Protein AF-A0A4Q3SNS5-F1 (afdb_monomer_lite)

Secondary structure (DSSP, 8-state):
--EEEEEPP-SSSTTGGGHHHHHHHHHHHHHHHTTTSEEEEEE-HHHHHHHHHHHHHTT--GGGEEEEE---S----------

Foldseek 3Di:
DWEWEWEQDDPPAPCNVPNVVVNVVVLVVQQVCLVPAQYEYEYAPVCCVVSVVVNVVVVRPCVSYHYDHDPDNPPPGDRPGTD

Sequence (83 aa):
MQKIFLTWPHKNTQWDWQLDDVVQLHEALVSVICDFADVVIAIPEIEIVNVRSRLAAMDVPLEYVYFYPVDSNDISFKIAGVI

pLDDT: mean 76.67, std 15.2, range [38.94, 90.75]

Radius of gyration: 12.0 Å; chains: 1; bounding box: 30×29×27 Å

Structure (mmCIF, N/CA/C/O backbone):
data_AF-A0A4Q3SNS5-F1
#
_entry.id   AF-A0A4Q3SNS5-F1
#
loop_
_atom_site.group_PDB
_atom_site.id
_atom_site.type_symbol
_atom_site.label_atom_id
_atom_site.label_alt_id
_atom_site.label_comp_id
_atom_site.label_asym_id
_atom_site.label_entity_id
_atom_site.label_seq_id
_atom_site.pdbx_PDB_ins_code
_atom_site.Cartn_x
_atom_site.Cartn_y
_atom_site.Cartn_z
_atom_site.occupancy
_atom_site.B_iso_or_equiv
_atom_site.auth_seq_id
_atom_site.auth_comp_id
_atom_site.auth_asym_id
_atom_site.auth_atom_id
_atom_site.pdbx_PDB_model_num
ATOM 1 N N . MET A 1 1 ? -9.647 14.476 9.337 1.00 54.56 1 MET A N 1
ATOM 2 C CA . MET A 1 1 ? -9.348 13.067 9.013 1.00 54.56 1 MET A CA 1
ATOM 3 C C . MET A 1 1 ? -8.011 13.094 8.298 1.00 54.56 1 MET A C 1
ATOM 5 O O . MET A 1 1 ? -7.929 13.779 7.288 1.00 54.56 1 MET A O 1
ATOM 9 N N . GLN A 1 2 ? -6.955 12.553 8.906 1.00 69.94 2 GLN A N 1
ATOM 10 C CA . GLN A 1 2 ? -5.597 12.638 8.356 1.00 69.94 2 GLN A CA 1
ATOM 11 C C . GLN A 1 2 ? -5.422 11.580 7.267 1.00 69.94 2 GLN A C 1
ATOM 13 O O . GLN A 1 2 ? -5.943 10.476 7.406 1.00 69.94 2 GLN A O 1
ATOM 18 N N . LYS A 1 3 ? -4.708 11.929 6.195 1.00 77.56 3 LYS A N 1
ATOM 19 C CA . LYS A 1 3 ? -4.377 11.013 5.101 1.00 77.56 3 LYS A CA 1
ATOM 20 C C . LYS A 1 3 ? -2.870 10.883 4.982 1.00 77.56 3 LYS A C 1
ATOM 22 O O . LYS A 1 3 ? -2.162 11.889 5.063 1.00 77.56 3 LYS A O 1
ATOM 27 N N . ILE A 1 4 ? -2.392 9.662 4.782 1.00 82.06 4 ILE A N 1
ATOM 28 C CA . ILE A 1 4 ? -0.971 9.375 4.596 1.00 82.06 4 ILE A CA 1
ATOM 29 C C . ILE A 1 4 ? -0.743 8.924 3.159 1.00 82.06 4 ILE A C 1
ATOM 31 O O . ILE A 1 4 ? -1.390 8.002 2.672 1.00 82.06 4 ILE A O 1
ATOM 35 N N . PHE A 1 5 ? 0.194 9.587 2.485 1.00 80.88 5 PHE A N 1
ATOM 36 C CA . PHE A 1 5 ? 0.610 9.243 1.132 1.00 80.88 5 PHE A CA 1
ATOM 37 C C . PHE A 1 5 ? 1.855 8.359 1.171 1.00 80.88 5 PHE A C 1
ATOM 39 O O . PHE A 1 5 ? 2.857 8.716 1.796 1.00 80.88 5 PHE A O 1
ATOM 46 N N . LEU A 1 6 ? 1.789 7.228 0.474 1.00 81.69 6 LEU A N 1
ATOM 47 C CA . LEU A 1 6 ? 2.877 6.272 0.307 1.00 81.69 6 LEU A CA 1
ATOM 48 C C . LEU A 1 6 ? 3.150 6.061 -1.180 1.00 81.69 6 LEU A C 1
ATOM 50 O O . LEU A 1 6 ? 2.227 5.870 -1.965 1.00 81.69 6 LEU A O 1
ATOM 54 N N . THR A 1 7 ? 4.420 6.050 -1.567 1.00 81.06 7 THR A N 1
ATOM 55 C CA . THR A 1 7 ? 4.831 5.642 -2.916 1.00 81.06 7 THR A CA 1
ATOM 56 C C . THR A 1 7 ? 5.202 4.169 -2.882 1.00 81.06 7 THR A C 1
ATOM 58 O O . THR A 1 7 ? 6.060 3.779 -2.093 1.00 81.06 7 THR A O 1
ATOM 61 N N . TRP A 1 8 ? 4.568 3.350 -3.718 1.00 79.75 8 TRP A N 1
ATOM 62 C CA . TRP A 1 8 ? 4.814 1.914 -3.721 1.00 79.75 8 TRP A CA 1
ATOM 63 C C . TRP A 1 8 ? 6.111 1.566 -4.466 1.00 79.75 8 TRP A C 1
ATOM 65 O O . TRP A 1 8 ? 6.328 2.050 -5.588 1.00 79.75 8 TRP A O 1
ATOM 75 N N . PRO A 1 9 ? 6.966 0.706 -3.889 1.00 73.38 9 PRO A N 1
ATOM 76 C CA . PRO A 1 9 ? 8.178 0.244 -4.551 1.00 73.38 9 PRO A CA 1
ATOM 77 C C . PRO A 1 9 ? 7.814 -0.641 -5.756 1.00 73.38 9 PRO A C 1
ATOM 79 O O . PRO A 1 9 ? 7.025 -1.576 -5.641 1.00 73.38 9 PRO A O 1
ATOM 82 N N . HIS A 1 10 ? 8.385 -0.362 -6.926 1.00 69.62 10 HIS A N 1
ATOM 83 C CA . HIS A 1 10 ? 8.168 -1.150 -8.144 1.00 69.62 10 HIS A CA 1
ATOM 84 C C . HIS A 1 10 ? 9.483 -1.403 -8.897 1.00 69.62 10 HIS A C 1
ATOM 86 O O . HIS A 1 10 ? 10.519 -0.812 -8.577 1.00 69.62 10 HIS A O 1
ATOM 92 N N . LYS A 1 11 ? 9.447 -2.318 -9.876 1.00 59.34 11 LYS A N 1
ATOM 93 C CA . LYS A 1 11 ? 10.596 -2.662 -10.734 1.00 59.34 11 LYS A CA 1
ATOM 94 C C . LYS A 1 11 ? 11.102 -1.436 -11.499 1.00 59.34 11 LYS A C 1
ATOM 96 O O . LYS A 1 11 ? 10.307 -0.570 -11.848 1.00 59.34 11 LYS A O 1
ATOM 101 N N . ASN A 1 12 ? 12.400 -1.402 -11.810 1.00 59.19 12 ASN A N 1
ATOM 102 C CA . ASN A 1 12 ? 13.128 -0.264 -12.416 1.00 59.19 12 ASN A CA 1
ATOM 103 C C . ASN A 1 12 ? 13.463 0.886 -11.461 1.00 59.19 12 ASN A C 1
ATOM 105 O O . ASN A 1 12 ? 13.618 2.034 -11.880 1.00 59.19 12 ASN A O 1
ATOM 109 N N . THR A 1 13 ? 13.607 0.584 -10.176 1.00 59.03 13 THR A N 1
ATOM 110 C CA . THR A 1 13 ? 13.904 1.591 -9.163 1.00 59.03 13 THR A CA 1
ATOM 111 C C . THR A 1 13 ? 15.135 1.227 -8.331 1.00 59.03 13 THR A C 1
ATOM 113 O O . THR A 1 13 ? 15.644 0.114 -8.434 1.00 59.03 13 THR A O 1
ATOM 116 N N . GLN A 1 14 ? 15.653 2.145 -7.499 1.00 58.81 14 GLN A N 1
ATOM 117 C CA . GLN A 1 14 ? 16.865 1.903 -6.683 1.00 58.81 14 GLN A CA 1
ATOM 118 C C . GLN A 1 14 ? 16.751 0.697 -5.724 1.00 58.81 14 GLN A C 1
ATOM 120 O O . GLN A 1 14 ? 17.759 0.257 -5.170 1.00 58.81 14 GLN A O 1
ATOM 125 N N . TRP A 1 15 ? 15.544 0.154 -5.551 1.00 61.72 15 TRP A N 1
ATOM 126 C CA . TRP A 1 15 ? 15.220 -0.961 -4.664 1.00 61.72 15 TRP A CA 1
ATOM 127 C C . TRP A 1 15 ? 15.076 -2.305 -5.384 1.00 61.72 15 TRP A C 1
ATOM 129 O O . TRP A 1 15 ? 14.733 -3.283 -4.737 1.00 61.72 15 TRP A O 1
ATOM 139 N N . ASP A 1 16 ? 15.348 -2.388 -6.691 1.00 64.38 16 ASP A N 1
ATOM 140 C CA . ASP A 1 16 ? 15.126 -3.603 -7.501 1.00 64.38 16 ASP A CA 1
ATOM 141 C C . ASP A 1 16 ? 15.847 -4.852 -6.945 1.00 64.38 16 ASP A C 1
ATOM 143 O O . ASP A 1 16 ? 15.346 -5.968 -7.037 1.00 64.38 16 ASP A O 1
ATOM 147 N N . TRP A 1 17 ? 16.992 -4.661 -6.283 1.00 67.06 17 TRP A N 1
ATOM 148 C CA . TRP A 1 17 ? 17.793 -5.721 -5.655 1.00 67.06 17 TRP A CA 1
ATOM 149 C C . TRP A 1 17 ? 17.257 -6.208 -4.293 1.00 67.06 17 TRP A C 1
ATOM 151 O O . TRP A 1 17 ? 17.704 -7.244 -3.807 1.00 67.06 17 TRP A O 1
ATOM 161 N N . GLN A 1 18 ? 16.314 -5.481 -3.684 1.00 71.94 18 GLN A N 1
ATOM 162 C CA . GLN A 1 18 ? 15.687 -5.772 -2.383 1.00 71.94 18 GLN A CA 1
ATOM 163 C C . GLN A 1 18 ? 14.159 -5.624 -2.431 1.00 71.94 18 GLN A C 1
ATOM 165 O O . GLN A 1 18 ? 13.502 -5.435 -1.408 1.00 71.94 18 GLN A O 1
ATOM 170 N N . LEU A 1 19 ? 13.580 -5.688 -3.631 1.00 71.50 19 LEU A N 1
ATOM 171 C CA . LEU A 1 19 ? 12.198 -5.287 -3.861 1.00 71.50 19 LEU A CA 1
ATOM 172 C C . LEU A 1 19 ? 11.221 -6.105 -3.011 1.00 71.50 19 LEU A C 1
ATOM 174 O O . LEU A 1 19 ? 10.290 -5.537 -2.453 1.00 71.50 19 LEU A O 1
ATOM 178 N N . ASP A 1 20 ? 11.473 -7.402 -2.846 1.00 73.75 20 ASP A N 1
ATOM 179 C CA . ASP A 1 20 ? 10.617 -8.285 -2.052 1.00 73.75 20 ASP A CA 1
ATOM 180 C C . ASP A 1 20 ? 10.594 -7.898 -0.564 1.00 73.75 20 ASP A C 1
ATOM 182 O O . ASP A 1 20 ? 9.515 -7.818 0.027 1.00 73.75 20 ASP A O 1
ATOM 186 N N . ASP A 1 21 ? 11.752 -7.578 0.020 1.00 76.50 21 ASP A N 1
ATOM 187 C CA . ASP A 1 21 ? 11.860 -7.155 1.423 1.00 76.50 21 ASP A CA 1
ATOM 188 C C . ASP A 1 21 ? 11.203 -5.784 1.637 1.00 76.50 21 ASP A C 1
ATOM 190 O O . ASP A 1 21 ? 10.484 -5.553 2.613 1.00 76.50 21 ASP A O 1
ATOM 194 N N . VAL A 1 22 ? 11.412 -4.861 0.693 1.00 80.50 22 VAL A N 1
ATOM 195 C CA . VAL A 1 22 ? 10.842 -3.512 0.758 1.00 80.50 22 VAL A CA 1
ATOM 196 C C . VAL A 1 22 ? 9.326 -3.563 0.575 1.00 80.50 22 VAL A C 1
ATOM 198 O O . VAL A 1 22 ? 8.610 -2.848 1.274 1.00 80.50 22 VAL A O 1
ATOM 201 N N . VAL A 1 23 ? 8.812 -4.422 -0.307 1.00 83.88 23 VAL A N 1
ATOM 202 C CA . VAL A 1 23 ? 7.369 -4.627 -0.477 1.00 83.88 23 VAL A CA 1
ATOM 203 C C . VAL A 1 23 ? 6.746 -5.159 0.813 1.00 83.88 23 VAL A C 1
ATOM 205 O O . VAL A 1 23 ? 5.752 -4.594 1.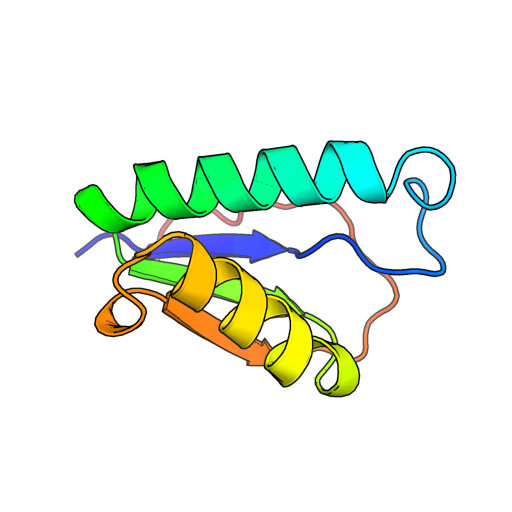258 1.00 83.88 23 VAL A O 1
ATOM 208 N N . GLN A 1 24 ? 7.345 -6.163 1.462 1.00 84.31 24 GLN A N 1
ATOM 209 C CA . GLN A 1 24 ? 6.829 -6.688 2.737 1.00 84.31 24 GLN A CA 1
ATOM 210 C C . GLN A 1 24 ? 6.768 -5.613 3.829 1.00 84.31 24 GLN A C 1
ATOM 212 O O . GLN A 1 24 ? 5.799 -5.537 4.585 1.00 84.31 24 GLN A O 1
ATOM 217 N N . LEU A 1 25 ? 7.775 -4.735 3.890 1.00 85.25 25 LEU A N 1
ATOM 218 C CA . LEU A 1 25 ? 7.759 -3.597 4.807 1.00 85.25 25 LEU A CA 1
ATOM 219 C C . LEU A 1 25 ? 6.603 -2.634 4.503 1.00 85.25 25 LEU A C 1
ATOM 221 O O . LEU A 1 25 ? 5.943 -2.167 5.429 1.00 85.25 25 LEU A O 1
ATOM 225 N N . HIS A 1 26 ? 6.348 -2.335 3.226 1.00 83.69 26 HIS A N 1
ATOM 226 C CA . HIS A 1 26 ? 5.237 -1.465 2.832 1.00 83.69 26 HIS A CA 1
ATOM 227 C C . HIS A 1 26 ? 3.887 -2.102 3.159 1.00 83.69 26 HIS A C 1
ATOM 229 O O . HIS A 1 26 ? 2.997 -1.411 3.639 1.00 83.69 26 HIS A O 1
ATOM 235 N N . GLU A 1 27 ? 3.744 -3.410 2.974 1.00 87.06 27 GLU A N 1
ATOM 236 C CA . GLU A 1 27 ? 2.537 -4.144 3.348 1.00 87.06 27 GLU A CA 1
ATOM 237 C C . GLU A 1 27 ? 2.250 -4.052 4.850 1.00 87.06 27 GLU A C 1
ATOM 239 O O . GLU A 1 27 ? 1.143 -3.682 5.241 1.00 87.06 27 GLU A O 1
ATOM 244 N N . ALA A 1 28 ? 3.262 -4.303 5.686 1.00 87.00 28 ALA A N 1
ATOM 245 C CA . ALA A 1 28 ? 3.144 -4.168 7.137 1.00 87.00 28 ALA A CA 1
ATOM 246 C C . ALA A 1 28 ? 2.878 -2.716 7.571 1.00 87.00 28 ALA A C 1
ATOM 248 O O . ALA A 1 28 ? 2.160 -2.456 8.535 1.00 87.00 28 ALA A O 1
ATOM 249 N N . LEU A 1 29 ? 3.451 -1.743 6.861 1.00 86.88 29 LEU A N 1
ATOM 250 C CA . LEU A 1 29 ? 3.226 -0.333 7.148 1.00 86.88 29 LEU A CA 1
ATOM 25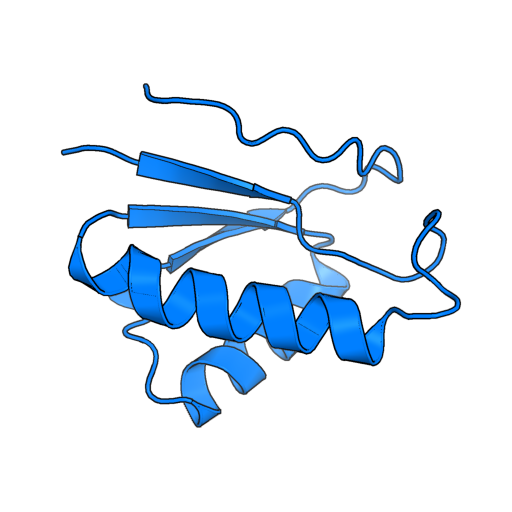1 C C . LEU A 1 29 ? 1.784 0.070 6.831 1.00 86.88 29 LEU A C 1
ATOM 253 O O . LEU A 1 29 ? 1.140 0.718 7.651 1.00 86.88 29 LEU A O 1
ATOM 257 N N . VAL A 1 30 ? 1.270 -0.333 5.666 1.00 87.88 30 VAL A N 1
ATOM 258 C CA . VAL A 1 30 ? -0.123 -0.089 5.284 1.00 87.88 30 VAL A CA 1
ATOM 259 C C . VAL A 1 30 ? -1.049 -0.729 6.311 1.00 87.88 30 VAL A C 1
ATOM 261 O O . VAL A 1 30 ? -1.888 -0.018 6.850 1.00 87.88 30 VAL A O 1
ATOM 264 N N . SER A 1 31 ? -0.844 -2.002 6.672 1.00 88.25 31 SER A N 1
ATOM 265 C CA . SER A 1 31 ? -1.718 -2.683 7.638 1.00 88.25 31 SER A CA 1
ATOM 266 C C . SER A 1 31 ? -1.810 -1.951 8.976 1.00 88.25 31 SER A C 1
ATOM 268 O O . SER A 1 31 ? -2.884 -1.889 9.556 1.00 88.25 31 SER A O 1
ATOM 270 N N . VAL A 1 32 ? -0.706 -1.365 9.452 1.00 88.75 32 VAL A N 1
ATOM 271 C CA . VAL A 1 32 ? -0.699 -0.595 10.703 1.00 88.75 32 VAL A CA 1
ATOM 272 C C . VAL A 1 32 ? -1.330 0.786 10.526 1.00 88.75 32 VAL A C 1
ATOM 274 O O . VAL A 1 32 ? -2.057 1.238 11.401 1.00 88.75 32 VAL A O 1
ATOM 277 N N . ILE A 1 33 ? -1.048 1.493 9.428 1.00 87.12 33 ILE A N 1
ATOM 278 C CA . ILE A 1 33 ? -1.541 2.865 9.241 1.00 87.12 33 ILE A CA 1
ATOM 279 C C . ILE A 1 33 ? -3.057 2.894 9.025 1.00 87.12 33 ILE A C 1
ATOM 281 O O . ILE A 1 33 ? -3.708 3.816 9.522 1.00 87.12 33 ILE A O 1
ATOM 285 N N . CYS A 1 34 ? -3.613 1.904 8.322 1.00 86.94 34 CYS A N 1
ATOM 286 C CA . CYS A 1 34 ? -5.043 1.829 8.018 1.00 86.94 34 CYS A CA 1
ATOM 287 C C . CYS A 1 34 ? -5.935 1.856 9.268 1.00 86.94 34 CYS A C 1
ATOM 289 O O . CYS A 1 34 ? -7.068 2.320 9.186 1.00 86.94 34 CYS A O 1
ATOM 291 N N . ASP A 1 35 ? -5.420 1.423 10.421 1.00 85.69 35 ASP A N 1
ATOM 292 C CA . ASP A 1 35 ? -6.141 1.469 11.698 1.00 85.69 35 ASP A CA 1
ATOM 293 C C . ASP A 1 35 ? -6.322 2.901 12.240 1.00 85.69 35 ASP A C 1
ATOM 295 O O . ASP A 1 35 ? -7.168 3.148 13.102 1.00 85.69 35 ASP A O 1
ATOM 299 N N . PHE A 1 36 ? -5.528 3.863 11.755 1.00 85.75 36 PHE A N 1
ATOM 300 C CA . PHE A 1 36 ? -5.475 5.231 12.282 1.00 85.75 36 PHE A CA 1
ATOM 301 C C . PHE A 1 36 ? -5.786 6.313 11.239 1.00 85.75 36 PHE A C 1
ATOM 303 O O . PHE A 1 36 ? -6.179 7.423 11.617 1.00 85.75 36 PHE A O 1
ATOM 310 N N . ALA A 1 37 ? -5.582 6.037 9.949 1.00 86.44 37 ALA A N 1
ATOM 311 C CA . ALA A 1 37 ? -5.698 7.021 8.876 1.00 86.44 37 ALA A CA 1
ATOM 312 C C . ALA A 1 37 ? -5.993 6.378 7.512 1.00 86.44 37 ALA A C 1
ATOM 314 O O . ALA A 1 37 ? -5.627 5.233 7.254 1.00 86.44 37 ALA A O 1
ATOM 315 N N . ASP A 1 38 ? -6.568 7.170 6.601 1.00 87.88 38 ASP A N 1
ATOM 316 C CA . ASP A 1 38 ? -6.679 6.775 5.196 1.00 87.88 38 ASP A CA 1
ATOM 317 C C . ASP A 1 38 ? -5.279 6.729 4.564 1.00 87.88 38 ASP A C 1
ATOM 319 O O . ASP A 1 38 ? -4.487 7.672 4.696 1.00 87.88 38 ASP A O 1
ATOM 323 N N . VAL A 1 39 ? -4.995 5.671 3.809 1.00 89.06 39 VAL A N 1
ATOM 324 C CA . VAL A 1 39 ? -3.737 5.487 3.085 1.00 89.06 39 VAL A CA 1
ATOM 325 C C . VAL A 1 39 ? -3.965 5.706 1.598 1.00 89.06 39 VAL A C 1
ATOM 327 O O . VAL A 1 39 ? -4.833 5.083 0.993 1.00 89.06 39 VAL A O 1
ATOM 330 N N . VAL A 1 40 ? -3.156 6.565 0.983 1.00 88.06 40 VAL A N 1
ATOM 331 C CA . VAL A 1 40 ? -3.126 6.760 -0.469 1.00 88.06 40 VAL A CA 1
ATOM 332 C C . VAL A 1 40 ? -1.816 6.206 -1.014 1.00 88.06 40 VAL A C 1
ATOM 334 O O . VAL A 1 40 ? -0.745 6.708 -0.683 1.00 88.06 40 VAL A O 1
ATOM 337 N N . ILE A 1 41 ? -1.897 5.182 -1.857 1.00 88.38 41 ILE A N 1
ATOM 338 C CA . ILE A 1 41 ? -0.752 4.490 -2.447 1.00 88.38 41 ILE A CA 1
ATOM 339 C C . ILE A 1 41 ? -0.570 4.954 -3.893 1.00 88.38 41 ILE A C 1
ATOM 341 O O . ILE A 1 41 ? -1.394 4.646 -4.753 1.00 88.38 41 ILE A O 1
ATOM 345 N N . ALA A 1 42 ? 0.518 5.669 -4.168 1.00 85.75 42 ALA A N 1
ATOM 346 C CA . ALA A 1 42 ? 0.942 6.018 -5.518 1.00 85.75 42 ALA A CA 1
ATOM 347 C C . ALA A 1 42 ? 1.713 4.848 -6.144 1.00 85.75 42 ALA A C 1
ATOM 349 O O . ALA A 1 42 ? 2.754 4.442 -5.624 1.00 85.75 42 ALA A O 1
ATOM 350 N N . ILE A 1 43 ? 1.201 4.290 -7.239 1.00 84.88 43 ILE A N 1
ATOM 351 C CA . ILE A 1 43 ? 1.726 3.060 -7.849 1.00 84.88 43 ILE A CA 1
ATOM 352 C C . ILE A 1 43 ? 1.414 3.024 -9.355 1.00 84.88 43 ILE A C 1
ATOM 354 O O . ILE A 1 43 ? 0.393 3.582 -9.757 1.00 84.88 43 ILE A O 1
ATOM 358 N N . PRO A 1 44 ? 2.230 2.369 -10.203 1.00 83.25 44 PRO A N 1
ATOM 359 C CA . PRO A 1 44 ? 1.861 2.122 -11.595 1.00 83.25 44 PRO A CA 1
ATOM 360 C C . PRO A 1 44 ? 0.539 1.359 -11.711 1.00 83.25 44 PRO A C 1
ATOM 362 O O . PRO A 1 44 ? 0.304 0.401 -10.971 1.00 83.25 44 PRO A O 1
ATOM 365 N N . GLU A 1 45 ? -0.310 1.742 -12.670 1.00 83.25 45 GLU A N 1
ATOM 366 C CA . GLU A 1 45 ? -1.650 1.156 -12.837 1.00 83.25 45 GLU A CA 1
ATOM 367 C C . GLU A 1 45 ? -1.606 -0.374 -12.989 1.00 83.25 45 GLU A C 1
ATOM 369 O O . GLU A 1 45 ? -2.424 -1.090 -12.408 1.00 83.25 45 GLU A O 1
ATOM 374 N N . ILE A 1 46 ? -0.587 -0.880 -13.689 1.00 84.31 46 ILE A N 1
ATOM 375 C CA . ILE A 1 46 ? -0.367 -2.313 -13.916 1.00 84.31 46 ILE A CA 1
ATOM 376 C C . ILE A 1 46 ? -0.148 -3.120 -12.625 1.00 84.31 46 ILE A C 1
ATOM 378 O O . ILE A 1 46 ? -0.498 -4.297 -12.575 1.00 84.31 46 ILE A O 1
ATOM 382 N N . GLU A 1 47 ? 0.371 -2.499 -11.562 1.00 84.19 47 GLU A N 1
ATOM 383 C CA . GLU A 1 47 ? 0.643 -3.169 -10.284 1.00 84.19 47 GLU A CA 1
ATOM 384 C C . GLU A 1 47 ? -0.518 -3.048 -9.281 1.00 84.19 47 GLU A C 1
ATOM 386 O O . GLU A 1 47 ? -0.537 -3.768 -8.281 1.00 84.19 47 GLU A O 1
ATOM 391 N N . ILE A 1 48 ? -1.524 -2.197 -9.538 1.00 88.06 48 ILE A N 1
ATOM 392 C CA . ILE A 1 48 ? -2.645 -1.965 -8.605 1.00 88.06 48 ILE A CA 1
ATOM 393 C C . ILE A 1 48 ? -3.359 -3.272 -8.259 1.00 88.06 48 ILE A C 1
ATOM 395 O O . ILE A 1 48 ? -3.622 -3.551 -7.091 1.00 88.06 48 ILE A O 1
ATOM 399 N N . VAL A 1 49 ? -3.674 -4.090 -9.267 1.00 89.25 49 VAL A N 1
ATOM 400 C CA . VAL A 1 49 ? -4.414 -5.347 -9.064 1.00 89.25 49 VAL A CA 1
ATOM 401 C C . VAL A 1 49 ? -3.611 -6.325 -8.204 1.00 89.25 49 VAL A C 1
ATOM 403 O O . VAL A 1 49 ? -4.175 -6.978 -7.323 1.00 89.25 49 VAL A O 1
ATOM 406 N N . ASN A 1 50 ? -2.298 -6.393 -8.426 1.00 88.56 50 ASN A N 1
ATOM 407 C CA . ASN A 1 50 ? -1.384 -7.251 -7.682 1.00 88.56 50 ASN A CA 1
ATOM 408 C C . ASN A 1 50 ? -1.308 -6.819 -6.209 1.00 88.56 50 ASN A C 1
ATOM 410 O O . ASN A 1 50 ? -1.627 -7.600 -5.314 1.00 88.56 50 ASN A O 1
ATOM 414 N N . VAL A 1 51 ? -0.997 -5.546 -5.955 1.00 88.00 51 VAL A N 1
ATOM 415 C CA . VAL A 1 51 ? -0.879 -5.003 -4.592 1.00 88.00 51 VAL A CA 1
ATOM 416 C C . VAL A 1 51 ? -2.197 -5.071 -3.838 1.00 88.00 51 VAL A C 1
ATOM 418 O O . VAL A 1 51 ? -2.224 -5.496 -2.686 1.00 88.00 51 VAL A O 1
ATOM 421 N N . ARG A 1 52 ? -3.315 -4.739 -4.488 1.00 90.75 52 ARG A N 1
ATOM 422 C CA . ARG A 1 52 ? -4.640 -4.861 -3.876 1.00 90.75 52 ARG A CA 1
ATOM 423 C C . ARG A 1 52 ? -4.940 -6.296 -3.449 1.00 90.75 52 ARG A C 1
ATOM 425 O O . ARG A 1 52 ? -5.484 -6.496 -2.368 1.00 90.75 52 ARG A O 1
ATOM 432 N N . SER A 1 53 ? -4.587 -7.280 -4.275 1.00 90.44 53 SER A N 1
ATOM 433 C CA . SER A 1 53 ? -4.793 -8.698 -3.954 1.00 90.44 53 SER A CA 1
ATOM 434 C C . SER A 1 53 ? -3.932 -9.143 -2.772 1.00 90.44 53 SER A C 1
ATOM 436 O O . SER A 1 53 ? -4.411 -9.879 -1.914 1.00 90.44 53 SER A O 1
ATOM 438 N N . ARG A 1 54 ? -2.686 -8.662 -2.693 1.00 89.69 54 ARG A N 1
ATOM 439 C CA . ARG A 1 54 ? -1.779 -8.957 -1.577 1.00 89.69 54 ARG A CA 1
ATOM 440 C C . ARG A 1 54 ? -2.262 -8.341 -0.263 1.00 89.69 54 ARG A C 1
ATOM 442 O O . ARG A 1 54 ? -2.369 -9.052 0.729 1.00 89.69 54 ARG A O 1
ATOM 449 N N . LEU A 1 55 ? -2.659 -7.068 -0.280 1.00 89.62 55 LEU A N 1
ATOM 450 C CA . LEU A 1 55 ? -3.236 -6.395 0.889 1.00 89.62 55 LEU A CA 1
ATOM 451 C C . LEU A 1 55 ? -4.545 -7.063 1.343 1.00 89.62 55 LEU A C 1
ATOM 453 O O . LEU A 1 55 ? -4.747 -7.258 2.538 1.00 89.62 55 LEU A O 1
ATOM 457 N N . ALA A 1 56 ? -5.402 -7.483 0.405 1.00 89.62 56 ALA A N 1
ATOM 458 C CA . ALA A 1 56 ? -6.614 -8.237 0.729 1.00 89.62 56 ALA A CA 1
ATOM 459 C C . ALA A 1 56 ? -6.305 -9.580 1.408 1.00 89.62 56 ALA A C 1
ATOM 461 O O . ALA A 1 56 ? -6.989 -9.960 2.350 1.00 89.62 56 ALA A O 1
ATOM 462 N N . ALA A 1 57 ? -5.272 -10.293 0.947 1.00 90.12 57 ALA A N 1
ATOM 463 C CA . ALA A 1 57 ? -4.843 -11.558 1.545 1.00 90.12 57 ALA A CA 1
ATOM 464 C C . ALA A 1 57 ? -4.259 -11.394 2.961 1.00 90.12 57 ALA A C 1
ATOM 466 O O . ALA A 1 57 ? -4.153 -12.377 3.690 1.00 90.12 57 ALA A O 1
ATOM 467 N N . MET A 1 58 ? -3.890 -10.169 3.343 1.00 86.94 58 MET A N 1
ATOM 468 C CA . MET A 1 58 ? -3.419 -9.802 4.680 1.00 86.94 58 MET A CA 1
ATOM 469 C C . MET A 1 58 ? -4.532 -9.242 5.579 1.00 86.94 58 MET A C 1
ATOM 471 O O . MET A 1 58 ? -4.227 -8.669 6.622 1.00 86.94 58 MET A O 1
ATOM 475 N N . ASP A 1 59 ? -5.801 -9.366 5.171 1.00 87.56 59 ASP A N 1
ATOM 476 C CA . ASP A 1 59 ? -6.967 -8.812 5.874 1.00 87.56 59 ASP A CA 1
ATOM 477 C C . ASP A 1 59 ? -6.882 -7.289 6.112 1.00 87.56 59 ASP A C 1
ATOM 479 O O . ASP A 1 59 ? -7.507 -6.746 7.024 1.00 87.56 59 ASP A O 1
ATOM 483 N N . VAL A 1 60 ? -6.132 -6.565 5.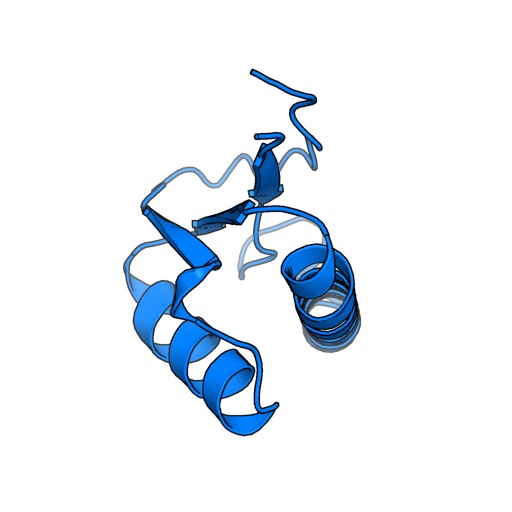270 1.00 88.38 60 VAL A N 1
ATOM 484 C CA . VAL A 1 60 ? -6.057 -5.101 5.346 1.00 88.38 60 VAL A CA 1
ATOM 485 C C . VAL A 1 60 ? -7.413 -4.508 4.947 1.00 88.38 60 VAL A C 1
ATOM 487 O O . VAL A 1 60 ? -7.939 -4.853 3.880 1.00 88.38 60 VAL A O 1
ATOM 490 N N . PRO A 1 61 ? -7.980 -3.577 5.737 1.00 87.31 61 PRO A N 1
ATOM 491 C CA . PRO A 1 61 ? -9.264 -2.958 5.432 1.00 87.31 61 PRO A CA 1
ATOM 492 C C . PRO A 1 61 ? -9.131 -2.006 4.236 1.00 87.31 61 PRO A C 1
ATOM 494 O O . PRO A 1 61 ? -8.833 -0.818 4.363 1.00 87.31 61 PRO A O 1
ATOM 497 N N . LEU A 1 62 ? -9.368 -2.545 3.037 1.00 88.25 62 LEU A N 1
ATOM 498 C CA . LEU A 1 62 ? -9.188 -1.837 1.765 1.00 88.25 62 LEU A CA 1
ATOM 499 C C . LEU A 1 62 ? -10.094 -0.609 1.587 1.00 88.25 62 LEU A C 1
ATOM 501 O O . LEU A 1 62 ? -9.849 0.194 0.694 1.00 88.25 62 LEU A O 1
ATOM 505 N N . GLU A 1 63 ? -11.130 -0.447 2.407 1.00 89.19 63 GLU A N 1
ATOM 506 C CA . GLU A 1 63 ? -11.976 0.754 2.423 1.00 89.19 63 GLU A CA 1
ATOM 507 C C . GLU A 1 63 ? -11.225 2.022 2.860 1.00 89.19 63 GLU A C 1
ATOM 509 O O . GLU A 1 63 ? -11.619 3.127 2.485 1.00 89.19 63 GLU A O 1
ATOM 514 N N . TYR A 1 64 ? -10.104 1.856 3.569 1.00 88.56 64 TYR A N 1
ATOM 515 C CA . TYR A 1 64 ? -9.196 2.935 3.959 1.00 88.56 64 TYR A CA 1
ATOM 516 C C . TYR A 1 64 ? -7.964 3.035 3.048 1.00 88.56 64 TYR A C 1
ATOM 518 O O . TYR A 1 64 ? -7.073 3.841 3.312 1.00 88.56 64 TYR A O 1
ATOM 526 N N . VAL A 1 65 ? -7.891 2.236 1.974 1.00 90.00 65 VAL A N 1
ATOM 527 C CA . VAL A 1 65 ? -6.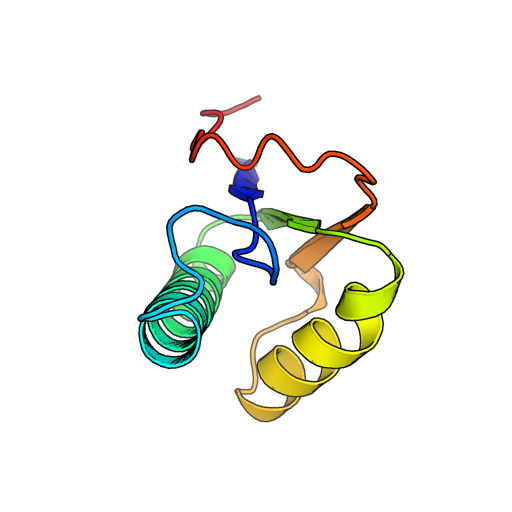753 2.201 1.043 1.00 90.00 65 VAL A CA 1
ATOM 528 C C . VAL A 1 65 ? -7.177 2.681 -0.341 1.00 90.00 65 VAL A C 1
ATOM 530 O O . VAL A 1 65 ? -7.969 2.050 -1.039 1.00 90.00 65 VAL A O 1
ATOM 533 N N . TYR A 1 66 ? -6.585 3.785 -0.779 1.00 90.62 66 TYR A N 1
ATOM 534 C CA . TYR A 1 66 ? -6.840 4.405 -2.072 1.00 90.62 66 TYR A CA 1
ATOM 535 C C . TYR A 1 66 ? -5.617 4.255 -2.972 1.00 90.62 66 TYR A C 1
ATOM 537 O O . TYR A 1 66 ? -4.510 4.612 -2.583 1.00 90.62 66 TYR A O 1
ATOM 545 N N . PHE A 1 67 ? -5.809 3.773 -4.197 1.00 89.56 67 PHE A N 1
ATOM 546 C CA . PHE A 1 67 ? -4.731 3.674 -5.181 1.00 89.56 67 PHE A CA 1
ATOM 547 C C . PHE A 1 67 ? -4.750 4.889 -6.102 1.00 89.56 67 PHE A C 1
ATOM 549 O O . PHE A 1 67 ? -5.784 5.224 -6.680 1.00 89.56 67 PHE A O 1
ATOM 556 N N . TYR A 1 68 ? -3.601 5.538 -6.244 1.00 87.19 68 TYR A N 1
ATOM 557 C CA . TYR A 1 68 ? -3.392 6.654 -7.150 1.00 87.19 68 TYR A CA 1
ATOM 558 C C . TYR A 1 68 ? -2.446 6.208 -8.279 1.00 87.19 68 TYR A C 1
ATOM 560 O O . TYR A 1 68 ? -1.250 6.038 -8.024 1.00 87.19 68 TYR A O 1
ATOM 568 N N . PRO A 1 69 ? -2.951 5.970 -9.506 1.00 83.94 69 PRO A N 1
ATOM 569 C CA . PRO A 1 69 ? -2.115 5.514 -10.610 1.00 83.94 69 PRO A CA 1
ATOM 570 C C . PRO A 1 69 ? -1.096 6.597 -10.983 1.00 83.94 69 PRO A C 1
ATOM 572 O O . PRO A 1 69 ? -1.467 7.742 -11.251 1.00 83.94 69 PRO A O 1
ATOM 575 N N . VAL A 1 70 ? 0.192 6.248 -10.996 1.00 78.75 70 VAL A N 1
ATOM 576 C CA . VAL A 1 70 ? 1.263 7.141 -11.453 1.00 78.75 70 VAL A CA 1
ATOM 577 C C . VAL A 1 70 ? 2.252 6.373 -12.331 1.00 78.75 70 VAL A C 1
ATOM 579 O O . VAL A 1 70 ? 2.844 5.389 -11.900 1.00 78.75 70 VAL A O 1
ATOM 582 N N . ASP A 1 71 ? 2.452 6.842 -13.564 1.00 64.19 71 ASP A N 1
ATOM 583 C CA . ASP A 1 71 ? 3.367 6.235 -14.552 1.00 64.19 71 ASP A CA 1
ATOM 584 C C . ASP A 1 71 ? 4.840 6.644 -14.347 1.00 64.19 71 ASP A C 1
ATOM 586 O O . ASP A 1 71 ? 5.700 6.410 -15.196 1.00 64.19 71 ASP A O 1
ATOM 590 N N . SER A 1 72 ? 5.146 7.321 -13.239 1.00 53.00 72 SER A N 1
ATOM 591 C CA . SER A 1 72 ? 6.450 7.942 -13.029 1.00 53.00 72 SER A CA 1
ATOM 592 C C . SER A 1 72 ? 7.450 6.983 -12.383 1.00 53.00 72 SER A C 1
ATOM 594 O O . SER A 1 72 ? 7.265 6.559 -11.244 1.00 53.00 72 SER A O 1
ATOM 596 N N . ASN A 1 73 ? 8.571 6.757 -13.076 1.00 53.81 73 ASN A N 1
ATOM 597 C CA . ASN A 1 73 ? 9.771 6.076 -12.569 1.00 53.81 73 ASN A CA 1
ATOM 598 C C . ASN A 1 73 ? 10.486 6.856 -11.437 1.00 53.81 73 ASN A C 1
ATOM 600 O O . ASN A 1 73 ? 11.475 6.378 -10.881 1.00 53.81 73 ASN A O 1
ATOM 604 N N . ASP A 1 74 ? 10.017 8.061 -11.093 1.00 46.81 74 ASP A N 1
ATOM 605 C CA . ASP A 1 74 ? 10.539 8.877 -9.993 1.00 46.81 74 ASP A CA 1
ATOM 606 C C . ASP A 1 74 ? 9.915 8.451 -8.647 1.00 46.81 74 ASP A C 1
ATOM 608 O O . ASP A 1 74 ? 9.101 9.149 -8.043 1.00 46.81 74 ASP A O 1
ATOM 612 N N . ILE A 1 75 ? 10.315 7.285 -8.134 1.00 51.69 75 ILE A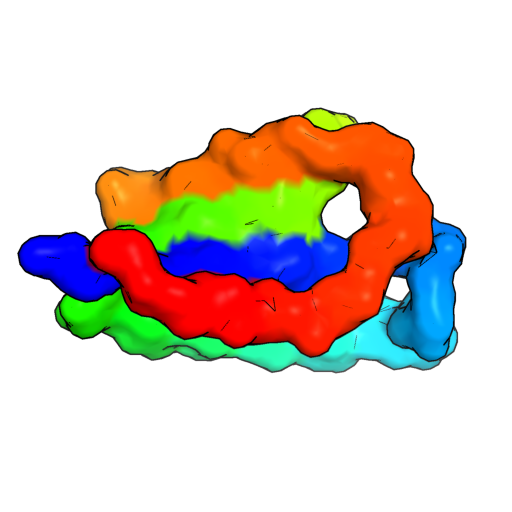 N 1
ATOM 613 C CA . ILE A 1 75 ? 9.950 6.804 -6.786 1.00 51.69 75 ILE A CA 1
ATOM 614 C C . ILE A 1 75 ? 10.773 7.456 -5.666 1.00 51.69 75 ILE A C 1
ATOM 616 O O . ILE A 1 75 ? 11.212 6.793 -4.723 1.00 51.69 75 ILE A O 1
ATOM 620 N N . SER A 1 76 ? 11.024 8.760 -5.747 1.00 46.81 76 SER A N 1
ATOM 621 C CA . SER A 1 76 ? 11.574 9.466 -4.591 1.00 46.81 76 SER A CA 1
ATOM 622 C C . SER A 1 76 ? 10.623 9.238 -3.414 1.00 46.81 76 SER A C 1
ATOM 624 O O . SER A 1 76 ? 9.506 9.752 -3.434 1.00 46.81 76 SER A O 1
ATOM 626 N N . PHE A 1 77 ? 11.042 8.424 -2.437 1.00 43.19 77 PHE A N 1
ATOM 627 C CA . PHE A 1 77 ? 10.296 8.103 -1.221 1.00 43.19 77 PHE A CA 1
ATOM 628 C C . PHE A 1 77 ? 9.929 9.414 -0.524 1.00 43.19 77 PHE A C 1
ATOM 630 O O . PHE A 1 77 ? 10.724 10.015 0.198 1.00 43.19 77 PHE A O 1
ATOM 637 N N . LYS A 1 78 ? 8.730 9.911 -0.815 1.00 47.81 78 LYS A N 1
ATOM 638 C CA . LYS A 1 78 ? 8.144 11.080 -0.182 1.00 47.81 78 LYS A CA 1
ATOM 639 C C . LYS A 1 78 ? 6.948 10.577 0.593 1.00 47.81 78 LYS A C 1
ATOM 641 O O . LYS A 1 78 ? 5.893 10.331 0.020 1.00 47.81 78 LYS A O 1
ATOM 646 N N . ILE A 1 79 ? 7.112 10.48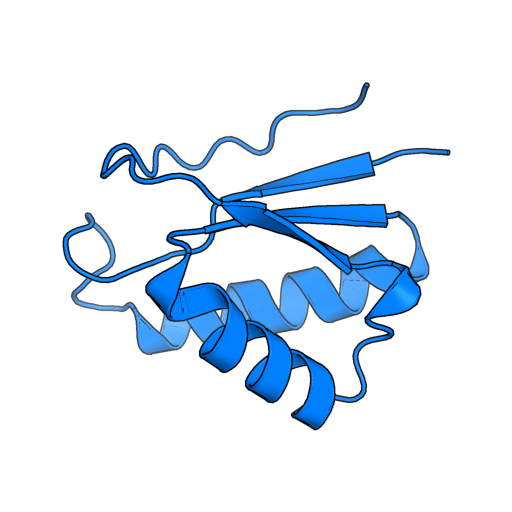9 1.909 1.00 46.59 79 ILE A N 1
ATOM 647 C CA . ILE A 1 79 ? 5.978 10.591 2.821 1.00 46.59 79 ILE A CA 1
ATOM 648 C C . ILE A 1 79 ? 5.493 12.035 2.671 1.00 46.59 79 ILE A C 1
ATOM 650 O O . ILE A 1 79 ? 6.009 12.949 3.316 1.00 46.59 79 ILE A O 1
ATOM 654 N N . ALA A 1 80 ? 4.597 12.277 1.714 1.00 48.22 80 ALA A N 1
ATOM 655 C CA . ALA A 1 80 ? 3.973 13.579 1.566 1.00 48.22 80 ALA A CA 1
ATOM 656 C C . ALA A 1 80 ? 3.026 13.742 2.758 1.00 48.22 80 ALA A C 1
ATOM 658 O O . ALA A 1 80 ? 1.949 13.150 2.815 1.00 48.22 80 ALA A O 1
ATOM 659 N N . GLY A 1 81 ? 3.510 14.463 3.769 1.00 41.84 81 GLY A N 1
ATOM 660 C CA . GLY A 1 81 ? 2.753 14.761 4.968 1.00 41.84 81 GLY A CA 1
ATOM 661 C C . GLY A 1 81 ? 1.483 15.537 4.636 1.00 41.84 81 GLY A C 1
ATOM 662 O O . GLY A 1 81 ? 1.547 16.544 3.938 1.00 41.84 81 GLY A O 1
ATOM 663 N N . VAL A 1 82 ? 0.377 15.029 5.181 1.00 38.94 82 VAL A N 1
ATOM 664 C CA . VAL A 1 82 ? -0.824 15.730 5.657 1.00 38.94 82 VAL A CA 1
ATOM 665 C C . VAL A 1 82 ? -1.350 16.846 4.743 1.00 38.94 82 VAL A C 1
ATOM 667 O O . VAL A 1 82 ? -0.845 17.967 4.757 1.00 38.94 82 VAL A O 1
ATOM 670 N N . ILE A 1 83 ? -2.454 16.552 4.050 1.00 42.31 83 ILE A N 1
ATOM 671 C CA . ILE A 1 83 ? -3.457 17.563 3.674 1.00 42.31 83 ILE A CA 1
ATOM 672 C C . ILE A 1 83 ? -4.613 17.496 4.669 1.00 42.31 83 ILE A C 1
ATOM 674 O O . ILE A 1 83 ? -4.994 16.358 5.034 1.00 42.31 83 ILE A O 1
#